Protein AF-A0A5K0UVZ9-F1 (afdb_monomer_lite)

Sequence (32 aa):
VIAEMTDGGVDRAVECTGSIEAMISAFECVHD

Organism: NCBI:txid210225

pLDDT: mean 90.66, std 8.43, range [60.28, 98.38]

Radius of gyration: 9.12 Å; chains: 1; bounding box: 20×17×19 Å

Secondary structure (DSSP, 8-state):
-HHHHTTT--S-----S--HHHHHHHHHTT--

Foldseek 3Di:
DQCVVPVGADCAFDDDPPDPVVVVVRVRRNGD

Structure (mmCIF, N/CA/C/O backbone):
data_AF-A0A5K0UVZ9-F1
#
_entry.id   AF-A0A5K0UVZ9-F1
#
loop_
_atom_site.group_PDB
_atom_site.id
_atom_site.type_symbol
_atom_site.label_atom_id
_atom_site.label_alt_id
_atom_site.label_comp_id
_atom_site.label_asym_id
_atom_site.label_entity_id
_atom_site.label_seq_id
_atom_site.pdbx_PDB_ins_code
_atom_site.Cartn_x
_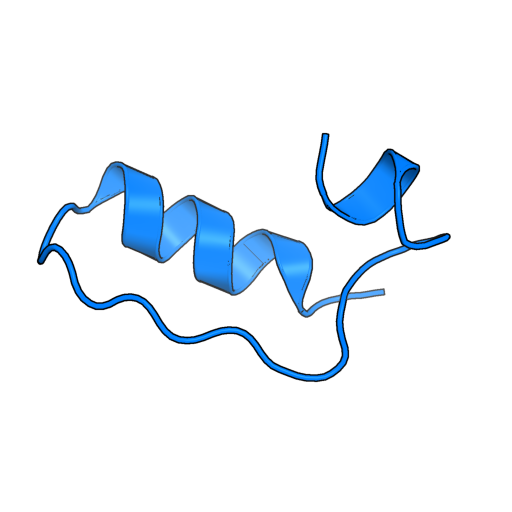atom_site.Cartn_y
_atom_site.Cartn_z
_atom_site.occupancy
_atom_site.B_iso_or_equiv
_atom_site.auth_seq_id
_atom_site.auth_comp_id
_atom_site.auth_asym_id
_atom_site.auth_atom_id
_atom_site.pdbx_PDB_model_num
ATOM 1 N N . VAL A 1 1 ? 11.945 2.745 2.010 1.00 72.06 1 VAL A N 1
ATOM 2 C CA . VAL A 1 1 ? 11.237 1.491 2.368 1.00 72.06 1 VAL A CA 1
ATOM 3 C C . VAL A 1 1 ? 10.393 0.952 1.220 1.00 72.06 1 VAL A C 1
ATOM 5 O O . VAL A 1 1 ? 10.813 -0.043 0.660 1.00 72.06 1 VAL A O 1
ATOM 8 N N . ILE A 1 2 ? 9.255 1.562 0.829 1.00 83.62 2 ILE A N 1
ATOM 9 C CA . ILE A 1 2 ? 8.404 0.980 -0.239 1.00 83.62 2 ILE A CA 1
ATOM 10 C C . ILE A 1 2 ? 9.163 0.865 -1.569 1.00 83.62 2 ILE A C 1
ATOM 12 O O . ILE A 1 2 ? 9.291 -0.245 -2.060 1.00 83.62 2 ILE A O 1
ATOM 16 N N . ALA A 1 3 ? 9.766 1.950 -2.067 1.00 85.19 3 ALA A N 1
ATOM 17 C CA . ALA A 1 3 ? 10.543 1.926 -3.314 1.00 85.19 3 ALA A CA 1
ATOM 18 C C . ALA A 1 3 ? 11.680 0.881 -3.317 1.00 85.19 3 ALA A C 1
ATOM 20 O O . ALA A 1 3 ? 11.890 0.189 -4.303 1.00 85.19 3 ALA A O 1
ATOM 21 N N . GLU A 1 4 ? 12.380 0.697 -2.194 1.00 82.94 4 GLU A N 1
ATOM 22 C CA . GLU A 1 4 ? 13.445 -0.314 -2.072 1.00 82.94 4 GLU A CA 1
ATOM 23 C C . GLU A 1 4 ? 12.899 -1.751 -2.062 1.00 82.94 4 GLU A C 1
ATOM 25 O O . GLU A 1 4 ? 13.579 -2.680 -2.488 1.00 82.94 4 GLU A O 1
ATOM 30 N N . MET A 1 5 ? 11.677 -1.952 -1.559 1.00 88.38 5 MET A N 1
ATOM 31 C CA . MET A 1 5 ? 11.021 -3.262 -1.500 1.00 88.38 5 MET A CA 1
ATOM 32 C C . MET A 1 5 ? 10.326 -3.642 -2.809 1.00 88.38 5 MET A C 1
ATOM 34 O O . MET A 1 5 ? 10.035 -4.820 -3.015 1.00 88.38 5 MET A O 1
ATOM 38 N N . THR A 1 6 ? 10.032 -2.664 -3.664 1.00 89.75 6 THR A N 1
ATOM 39 C CA . THR A 1 6 ? 9.247 -2.839 -4.892 1.00 89.75 6 THR A CA 1
ATOM 40 C C . THR A 1 6 ? 10.014 -2.446 -6.154 1.00 89.75 6 THR A C 1
ATOM 42 O O . THR A 1 6 ? 9.395 -2.235 -7.187 1.00 89.75 6 THR A O 1
ATOM 45 N N . ASP A 1 7 ? 11.347 -2.382 -6.077 1.00 89.00 7 ASP A N 1
ATOM 46 C CA . ASP A 1 7 ? 12.240 -2.106 -7.215 1.00 89.00 7 ASP A CA 1
ATOM 47 C C . ASP A 1 7 ? 11.945 -0.771 -7.929 1.00 89.00 7 ASP A C 1
ATOM 49 O O . ASP A 1 7 ? 11.901 -0.691 -9.152 1.00 89.00 7 ASP A O 1
ATOM 53 N N . GLY A 1 8 ? 11.715 0.284 -7.144 1.00 89.50 8 GLY A N 1
ATOM 54 C CA . GLY A 1 8 ? 11.494 1.654 -7.628 1.00 89.50 8 GLY A CA 1
ATOM 55 C C . GLY A 1 8 ? 10.196 2.274 -7.123 1.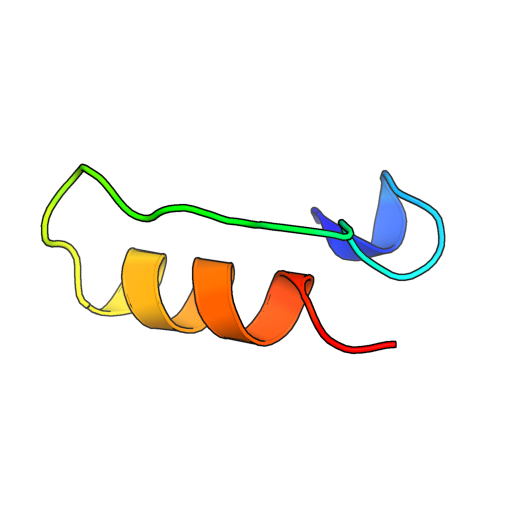00 89.50 8 GLY A C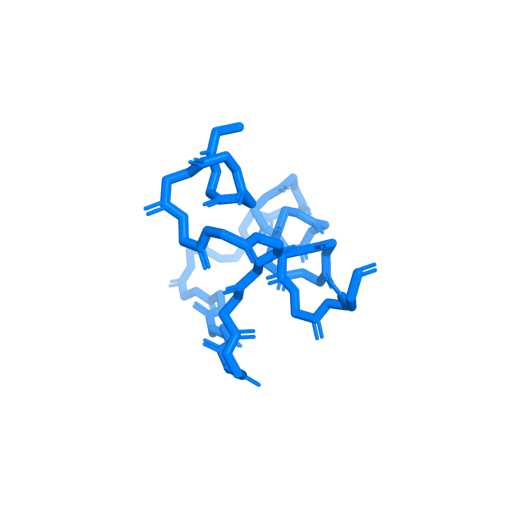 1
ATOM 56 O O . GLY A 1 8 ? 10.157 3.453 -6.811 1.00 89.50 8 GLY A O 1
ATOM 57 N N . GLY A 1 9 ? 9.152 1.481 -6.895 1.00 93.00 9 GLY A N 1
ATOM 58 C CA . GLY A 1 9 ? 7.862 2.016 -6.456 1.00 93.00 9 GLY A CA 1
ATOM 59 C C . GLY A 1 9 ? 6.725 1.042 -6.713 1.00 93.00 9 GLY A C 1
ATOM 60 O O . GLY A 1 9 ? 6.955 -0.106 -7.089 1.00 93.00 9 GLY A O 1
ATOM 61 N N . VAL A 1 10 ? 5.493 1.463 -6.459 1.00 92.19 10 VAL A N 1
ATOM 62 C CA . VAL A 1 10 ? 4.284 0.701 -6.789 1.00 92.19 10 VAL A CA 1
ATOM 63 C C . VAL A 1 10 ? 3.519 1.416 -7.889 1.00 92.19 10 VAL A C 1
ATOM 65 O O . VAL A 1 10 ? 3.498 2.640 -7.940 1.00 92.19 10 VAL A O 1
ATOM 68 N N . ASP A 1 11 ? 2.791 0.675 -8.723 1.00 93.75 11 ASP A N 1
ATOM 69 C CA . ASP A 1 11 ? 1.965 1.307 -9.756 1.00 93.75 11 ASP A CA 1
ATOM 70 C C . ASP A 1 11 ? 0.911 2.240 -9.151 1.00 93.75 11 ASP A C 1
ATOM 72 O O . ASP A 1 11 ? 0.545 3.258 -9.736 1.00 93.75 11 ASP A O 1
ATOM 76 N N . ARG A 1 12 ? 0.348 1.864 -8.001 1.00 93.31 12 ARG A N 1
ATOM 77 C CA . ARG A 1 12 ? -0.756 2.576 -7.355 1.00 93.31 12 ARG A CA 1
ATOM 78 C C . ARG A 1 12 ? -0.611 2.498 -5.844 1.00 93.31 12 ARG A C 1
ATOM 80 O O . ARG A 1 12 ? -0.326 1.436 -5.296 1.00 93.31 12 ARG A O 1
ATOM 87 N N . ALA A 1 13 ? -0.925 3.601 -5.180 1.00 93.94 13 ALA A N 1
ATOM 88 C CA . ALA A 1 13 ? -1.036 3.684 -3.736 1.00 93.94 13 ALA A CA 1
ATOM 89 C C . ALA A 1 13 ? -2.315 4.433 -3.367 1.00 93.94 13 ALA A C 1
ATOM 91 O O . ALA A 1 13 ? -2.753 5.341 -4.076 1.00 93.94 13 ALA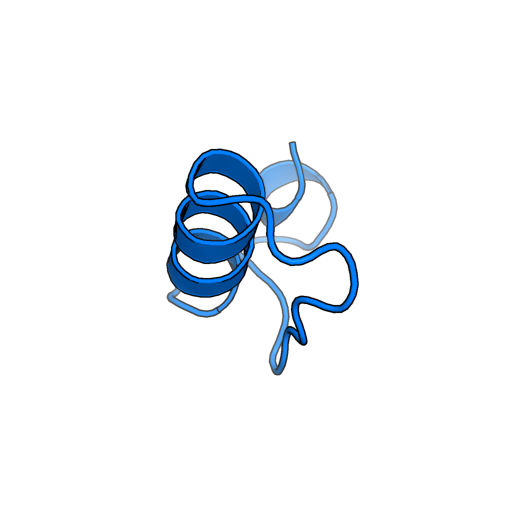 A O 1
ATOM 92 N N . VAL A 1 14 ? -2.925 4.026 -2.259 1.00 96.19 14 VAL A N 1
ATOM 93 C CA . VAL A 1 14 ? -4.126 4.657 -1.713 1.00 96.19 14 VAL A CA 1
ATOM 94 C C . VAL A 1 14 ? -3.900 4.872 -0.227 1.00 96.19 14 VAL A C 1
ATOM 96 O O . VAL A 1 14 ? -3.569 3.937 0.501 1.00 96.19 14 VAL A O 1
ATOM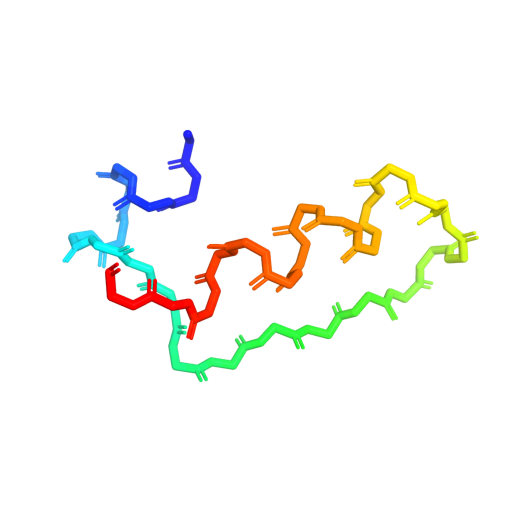 99 N N . GLU A 1 15 ? -4.072 6.112 0.210 1.00 97.19 15 GLU A N 1
ATOM 100 C CA . GLU A 1 15 ? -4.007 6.496 1.615 1.00 97.19 15 GLU A CA 1
ATOM 101 C C . GLU A 1 15 ? -5.413 6.398 2.230 1.00 97.19 15 GLU A C 1
ATOM 103 O O . GLU A 1 15 ? -6.373 6.921 1.666 1.00 97.19 15 GLU A O 1
ATOM 108 N N . CYS A 1 16 ? -5.544 5.695 3.360 1.00 97.31 16 CYS A N 1
ATOM 109 C CA . CYS A 1 16 ? -6.840 5.382 3.987 1.00 97.31 16 CYS A CA 1
ATOM 110 C C . CYS A 1 16 ? -6.910 5.749 5.481 1.00 97.31 16 CYS A C 1
ATOM 112 O O . CYS A 1 16 ? -7.866 5.379 6.162 1.00 97.31 16 CYS A O 1
ATOM 114 N N . THR A 1 17 ? -5.888 6.412 6.018 1.00 97.62 17 THR A N 1
ATOM 115 C CA . THR A 1 17 ? -5.758 6.775 7.439 1.00 97.62 17 THR A CA 1
ATOM 116 C C . THR A 1 17 ? -6.041 8.256 7.691 1.00 97.62 17 THR A C 1
ATOM 118 O O . THR A 1 17 ? -6.315 8.633 8.829 1.00 97.62 17 THR A O 1
ATOM 121 N N . GLY A 1 18 ? -5.997 9.100 6.655 1.00 97.19 18 GLY A N 1
ATOM 122 C CA . GLY A 1 18 ? -6.152 10.551 6.759 1.00 97.19 18 GLY A CA 1
ATOM 123 C C . GLY A 1 18 ? -4.907 11.267 7.290 1.00 97.19 18 GLY A C 1
ATOM 124 O O . GLY A 1 18 ? -4.951 12.474 7.530 1.00 97.19 18 GLY A O 1
ATOM 125 N N . SER A 1 19 ? -3.797 10.551 7.488 1.00 98.38 19 SER A N 1
ATOM 126 C CA . SER A 1 19 ? -2.529 11.143 7.907 1.00 98.38 19 SER A CA 1
ATOM 127 C C . SER A 1 19 ? -1.862 11.871 6.742 1.00 98.38 19 SER A C 1
ATOM 129 O O . SER A 1 19 ? -1.672 11.313 5.663 1.00 98.38 19 SER A O 1
ATOM 131 N N . ILE A 1 20 ? -1.443 13.114 6.980 1.00 97.81 20 ILE A N 1
ATOM 132 C CA . ILE A 1 20 ? -0.720 13.920 5.987 1.00 97.81 20 ILE A CA 1
ATOM 133 C C . ILE A 1 20 ? 0.631 13.286 5.648 1.00 97.81 20 ILE A C 1
ATOM 135 O O . ILE A 1 20 ? 1.003 13.220 4.481 1.00 97.81 20 ILE A O 1
ATOM 139 N N . GLU A 1 21 ? 1.341 12.756 6.643 1.00 97.38 21 GLU A N 1
ATOM 140 C CA . GLU A 1 21 ? 2.620 12.072 6.416 1.00 97.38 21 GLU A CA 1
ATOM 141 C C . GLU A 1 21 ? 2.436 10.798 5.581 1.00 97.38 21 GLU A C 1
ATOM 143 O O . GLU A 1 21 ? 3.235 10.507 4.688 1.00 97.38 21 GLU A O 1
ATOM 148 N N . ALA A 1 22 ? 1.343 10.063 5.820 1.00 95.12 22 ALA A N 1
ATOM 149 C CA . ALA A 1 22 ? 1.004 8.890 5.023 1.00 95.12 22 ALA A CA 1
ATOM 150 C C . ALA A 1 22 ? 0.590 9.274 3.594 1.00 95.12 22 ALA A C 1
ATOM 152 O O . ALA A 1 22 ? 0.937 8.559 2.659 1.00 95.12 22 ALA A O 1
ATOM 153 N N . MET A 1 23 ? -0.090 10.412 3.405 1.00 96.12 23 MET A N 1
ATOM 154 C CA . MET A 1 23 ? -0.446 10.921 2.073 1.00 96.12 23 MET A CA 1
ATOM 155 C C . MET A 1 23 ? 0.796 11.275 1.259 1.00 96.12 23 MET A C 1
ATOM 157 O O . MET A 1 23 ? 0.870 10.918 0.085 1.00 96.12 23 MET A O 1
ATOM 161 N N . ILE A 1 24 ? 1.785 11.922 1.880 1.00 94.81 24 ILE A N 1
ATOM 162 C CA . ILE A 1 24 ? 3.071 12.222 1.235 1.00 94.81 24 ILE A CA 1
ATOM 163 C C . ILE A 1 24 ? 3.779 10.916 0.862 1.00 94.81 24 ILE A C 1
ATOM 165 O O . ILE A 1 24 ? 4.155 10.730 -0.292 1.00 94.81 24 ILE A O 1
ATOM 169 N N . SER A 1 25 ? 3.848 9.965 1.795 1.00 93.69 25 SER A N 1
AT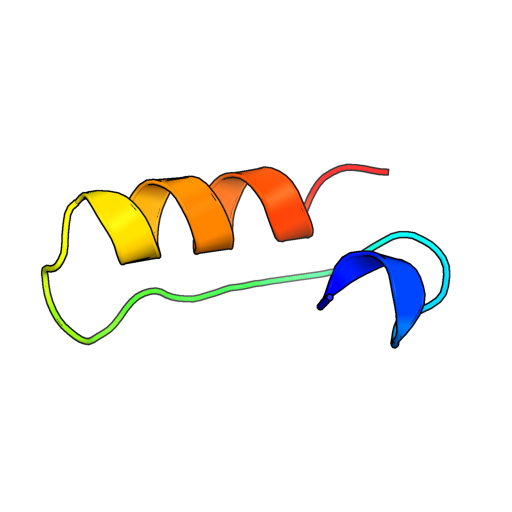OM 170 C CA . SER A 1 25 ? 4.463 8.654 1.547 1.00 93.69 25 SER A CA 1
ATOM 171 C C . SER A 1 25 ? 3.774 7.878 0.415 1.00 93.69 25 SER A C 1
ATOM 173 O O . SER A 1 25 ? 4.446 7.236 -0.388 1.00 93.69 25 SER A O 1
ATOM 175 N N . ALA A 1 26 ? 2.439 7.935 0.333 1.00 93.88 26 ALA A N 1
ATOM 176 C CA . ALA A 1 26 ? 1.656 7.300 -0.727 1.00 93.88 26 ALA A CA 1
ATOM 177 C C . ALA A 1 26 ? 1.866 7.968 -2.097 1.00 93.88 26 ALA A C 1
ATOM 179 O O . ALA A 1 26 ? 1.794 7.297 -3.121 1.00 93.88 26 ALA A O 1
ATOM 180 N N . PHE A 1 27 ? 2.129 9.275 -2.132 1.00 92.62 27 PHE A N 1
ATOM 181 C CA . PHE A 1 27 ? 2.457 9.990 -3.366 1.00 92.62 27 PHE A CA 1
ATOM 182 C C . PHE A 1 27 ? 3.886 9.695 -3.841 1.00 92.62 27 PHE A C 1
ATOM 184 O O . PHE A 1 27 ? 4.119 9.459 -5.025 1.00 92.62 27 PHE A O 1
ATOM 191 N N . GLU A 1 28 ? 4.853 9.687 -2.930 1.00 92.81 28 GLU A N 1
ATOM 192 C CA . GLU A 1 28 ? 6.261 9.466 -3.271 1.00 92.81 28 GLU A CA 1
ATOM 193 C C . GLU A 1 28 ? 6.533 8.031 -3.735 1.00 92.81 28 GLU A C 1
ATOM 195 O O . GLU A 1 28 ? 7.438 7.816 -4.530 1.00 92.81 28 GLU A O 1
ATOM 200 N N . CYS A 1 29 ? 5.738 7.049 -3.297 1.00 92.12 29 CYS A N 1
ATOM 201 C CA . CYS A 1 29 ? 5.954 5.650 -3.665 1.00 92.12 29 CYS A CA 1
ATOM 202 C C . CYS A 1 29 ? 5.356 5.229 -5.018 1.00 92.12 29 CYS A C 1
ATOM 204 O O . CYS A 1 29 ? 5.520 4.068 -5.384 1.00 92.12 29 CYS A O 1
ATOM 206 N N . VAL A 1 30 ? 4.666 6.127 -5.736 1.00 92.06 30 VAL A N 1
ATOM 207 C CA . VAL A 1 30 ? 4.060 5.857 -7.060 1.00 92.06 30 VAL A CA 1
ATOM 208 C C . VAL A 1 30 ? 4.785 6.525 -8.233 1.00 92.06 30 VAL A C 1
ATOM 210 O O . VAL A 1 30 ? 4.272 6.525 -9.352 1.00 92.06 30 VAL A O 1
ATOM 213 N N . HIS A 1 31 ? 5.950 7.121 -7.986 1.00 71.75 31 HIS A N 1
ATOM 214 C CA . HIS A 1 31 ? 6.824 7.673 -9.021 1.00 71.75 31 HIS A CA 1
ATOM 215 C C . HIS A 1 31 ? 8.020 6.734 -9.212 1.00 71.75 31 HIS A C 1
ATOM 217 O O . HIS A 1 31 ? 8.432 6.106 -8.241 1.00 71.75 31 HIS A O 1
ATOM 223 N N . ASP A 1 32 ? 8.526 6.634 -10.446 1.00 60.28 32 ASP A N 1
ATOM 224 C CA . ASP A 1 32 ? 9.769 5.909 -10.764 1.00 60.28 32 ASP A CA 1
ATOM 225 C C . ASP A 1 32 ? 10.948 6.341 -9.870 1.00 60.28 32 ASP A C 1
ATOM 227 O O . ASP A 1 32 ? 11.115 7.571 -9.660 1.00 60.28 32 ASP A O 1
#